Protein AF-A0A3D4UHG5-F1 (afdb_monomer_lite)

Sequence (81 aa):
YIAQPPLYQIIKGKKSTYVLNEGKLDSTLTELGLEGSTLLVRDIENNRLGEEPAVLTEISGNDAARLVRNLTRLSELANIA

Foldseek 3Di:
DDDQPFPDWDDDPPDIDTHRDDVRVVVVVLVVVQVVDKDFDFDPPPDDVPDDTHTPDIAHDVRVVVVVVVVVVVVVVVVVD

Secondary structure (DSSP, 8-state):
------SEEEEETTEEEEESSHHHHHHHHHHHHHTT-EEEEE-SSSPPTTSPPPEEEEEEHHHHHHHHHHHHHHHHHHHT-

Radius of gyration: 18.56 Å; chains: 1; bounding box: 56×39×44 Å

Structure (mmCIF, N/CA/C/O backbone):
data_AF-A0A3D4UHG5-F1
#
_entry.id   AF-A0A3D4UHG5-F1
#
loop_
_atom_site.group_PDB
_atom_site.id
_atom_site.type_symbol
_atom_site.label_atom_id
_atom_site.label_alt_id
_atom_site.label_comp_id
_atom_site.label_asym_id
_atom_site.label_entity_id
_atom_site.label_seq_id
_atom_site.pdbx_PDB_ins_code
_atom_site.Cartn_x
_atom_site.Cartn_y
_atom_site.Car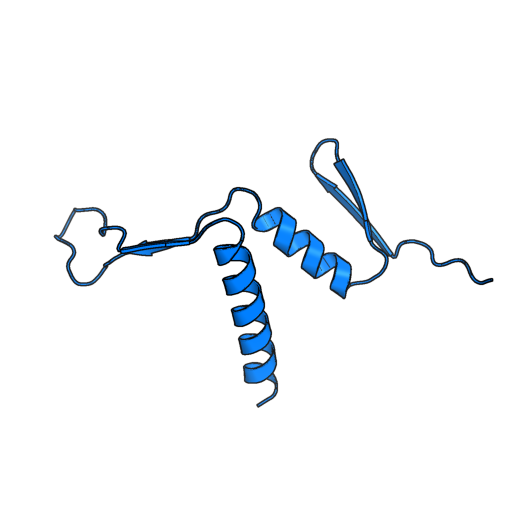tn_z
_atom_site.occupancy
_atom_site.B_iso_or_equiv
_atom_site.auth_seq_id
_atom_site.auth_comp_id
_atom_site.auth_asym_id
_atom_site.auth_atom_id
_atom_site.pdbx_PDB_model_num
ATOM 1 N N . TYR A 1 1 ? -29.095 0.450 23.377 1.00 64.12 1 TYR A N 1
ATOM 2 C CA . TYR A 1 1 ? -27.875 0.764 22.608 1.00 64.12 1 TYR A CA 1
ATOM 3 C C . TYR A 1 1 ? -26.682 0.173 23.336 1.00 64.12 1 TYR A C 1
ATOM 5 O O . TYR A 1 1 ? -26.616 0.330 24.548 1.00 64.12 1 TYR A O 1
ATOM 13 N N . ILE A 1 2 ? -25.799 -0.540 22.633 1.00 74.81 2 ILE A N 1
ATOM 14 C CA . ILE A 1 2 ? -24.567 -1.116 23.197 1.00 74.81 2 ILE A CA 1
ATOM 15 C C . ILE A 1 2 ? -23.401 -0.292 22.652 1.00 74.81 2 ILE A C 1
ATOM 17 O O . ILE A 1 2 ? -23.297 -0.122 21.438 1.00 74.81 2 ILE A O 1
ATOM 21 N N . ALA A 1 3 ? -22.559 0.251 23.532 1.00 80.94 3 ALA A N 1
ATOM 22 C CA . ALA A 1 3 ? -21.351 0.948 23.107 1.00 80.94 3 ALA A CA 1
ATOM 23 C C . ALA A 1 3 ? -20.375 -0.047 22.461 1.00 80.94 3 ALA A C 1
ATOM 25 O O . ALA A 1 3 ? -20.246 -1.178 22.922 1.00 80.94 3 ALA A O 1
ATOM 26 N N . GLN A 1 4 ? -19.688 0.380 21.404 1.00 80.00 4 GLN A N 1
ATOM 27 C CA . GLN A 1 4 ? -18.596 -0.363 20.777 1.00 80.00 4 GLN A CA 1
ATOM 28 C C . GLN A 1 4 ? -17.308 0.427 21.017 1.00 80.00 4 GLN A C 1
ATOM 30 O O . GLN A 1 4 ? -17.030 1.370 20.270 1.00 80.00 4 GLN A O 1
ATOM 35 N N . PRO A 1 5 ? -16.565 0.124 22.096 1.00 78.62 5 PRO A N 1
ATOM 36 C CA . PRO A 1 5 ? -15.267 0.736 22.323 1.00 78.62 5 PRO A CA 1
ATOM 37 C C . PRO A 1 5 ? -14.331 0.410 21.152 1.00 78.62 5 PRO A C 1
ATOM 39 O O . PRO A 1 5 ? -14.388 -0.703 20.623 1.00 78.62 5 PRO A O 1
ATOM 42 N N . PRO A 1 6 ? -13.474 1.350 20.733 1.00 79.00 6 PRO A N 1
ATOM 43 C CA . PRO A 1 6 ? -12.488 1.068 19.705 1.00 79.00 6 PRO A CA 1
ATOM 44 C C . PRO A 1 6 ? -11.509 -0.001 20.182 1.00 79.00 6 PRO A C 1
ATOM 46 O O . PRO A 1 6 ? -11.034 0.041 21.316 1.00 79.00 6 PRO A O 1
ATOM 49 N N . LEU A 1 7 ? -11.214 -0.947 19.295 1.00 85.88 7 LEU A N 1
ATOM 50 C CA . LEU A 1 7 ? -10.318 -2.060 19.584 1.00 85.88 7 LEU A CA 1
ATOM 51 C C . LEU A 1 7 ? -8.847 -1.639 19.469 1.00 85.88 7 LEU A C 1
ATOM 53 O O . LEU A 1 7 ? -8.003 -2.134 20.209 1.00 85.88 7 LEU A O 1
ATOM 57 N N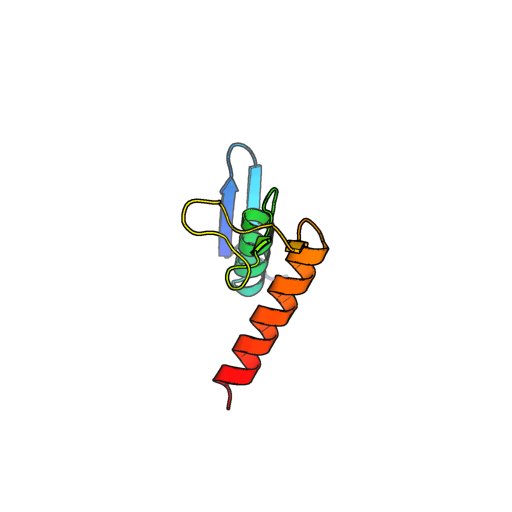 . TYR A 1 8 ? -8.551 -0.683 18.582 1.00 90.06 8 TYR A N 1
ATOM 58 C CA . TYR A 1 8 ? -7.200 -0.187 18.336 1.00 90.06 8 TYR A CA 1
ATOM 59 C C . TYR A 1 8 ? -7.153 1.338 18.192 1.00 90.06 8 TYR A C 1
ATOM 61 O O . TYR A 1 8 ? -8.131 1.991 17.815 1.00 90.06 8 TYR A O 1
ATOM 69 N N . GLN A 1 9 ? -5.967 1.902 18.425 1.00 92.38 9 GLN A N 1
ATOM 70 C CA . GLN A 1 9 ? -5.630 3.286 18.106 1.00 92.38 9 GLN A CA 1
ATOM 71 C C . GLN A 1 9 ? -4.298 3.325 17.352 1.00 92.38 9 GLN A C 1
ATOM 73 O O . GLN A 1 9 ? -3.291 2.814 17.834 1.00 92.38 9 GLN A O 1
ATOM 78 N N . ILE A 1 10 ? -4.288 3.956 16.178 1.00 90.38 10 ILE A N 1
ATOM 79 C CA . ILE A 1 10 ? -3.087 4.166 15.360 1.00 90.38 10 ILE A CA 1
ATOM 80 C C . ILE A 1 10 ? -2.623 5.609 15.541 1.00 90.38 10 ILE A C 1
ATOM 82 O O . ILE A 1 10 ? -3.437 6.530 15.455 1.00 90.38 10 ILE A O 1
ATOM 86 N N . ILE A 1 11 ? -1.320 5.817 15.750 1.00 92.44 11 ILE A N 1
ATOM 87 C CA . ILE A 1 11 ? -0.703 7.143 15.880 1.00 92.44 11 ILE A CA 1
ATOM 88 C C . ILE A 1 11 ? 0.459 7.254 14.879 1.00 92.44 11 ILE A C 1
ATOM 90 O O . ILE A 1 11 ? 1.411 6.482 14.949 1.00 92.44 11 ILE A O 1
ATOM 94 N N . LYS A 1 12 ? 0.394 8.228 13.958 1.00 87.19 12 LYS A N 1
ATOM 95 C CA . LYS A 1 12 ? 1.461 8.565 12.990 1.00 87.19 12 LYS A CA 1
ATOM 96 C C . LYS A 1 12 ? 1.780 10.055 13.108 1.00 87.19 12 LYS A C 1
ATOM 98 O O . LYS A 1 12 ? 1.021 10.915 12.650 1.00 87.19 12 LYS A O 1
ATOM 103 N N . GLY A 1 13 ? 2.899 10.374 13.756 1.00 88.38 13 GLY A N 1
ATOM 104 C CA . GLY A 1 13 ? 3.262 11.754 14.082 1.00 88.38 13 GLY A CA 1
ATOM 105 C C . GLY A 1 13 ? 2.187 12.418 14.945 1.00 88.38 13 GLY A C 1
ATOM 106 O O . GLY A 1 13 ? 1.920 11.975 16.056 1.00 88.38 13 GLY A O 1
ATOM 107 N N . LYS A 1 14 ? 1.551 13.475 14.424 1.00 91.25 14 LYS A N 1
ATOM 108 C CA . LYS A 1 14 ? 0.469 14.200 15.119 1.00 91.25 14 LYS A CA 1
ATOM 109 C C . LYS A 1 14 ? -0.939 13.673 14.809 1.00 91.25 14 LYS A C 1
ATOM 111 O O . LYS A 1 14 ? -1.899 14.143 15.412 1.00 91.25 14 LYS A O 1
ATOM 116 N N . LYS A 1 15 ? -1.093 12.746 13.856 1.00 89.00 15 LYS A N 1
ATOM 117 C CA . LYS A 1 15 ? -2.397 12.173 13.491 1.00 89.00 15 LYS A CA 1
ATOM 118 C C . LYS A 1 15 ? -2.665 10.932 14.342 1.00 89.00 15 LYS A C 1
ATOM 120 O O . LYS A 1 15 ? -1.797 10.069 14.446 1.00 89.00 15 LYS A O 1
ATOM 125 N N . SER A 1 16 ? -3.870 10.831 14.902 1.00 91.69 16 SER A N 1
ATOM 126 C CA . SER A 1 16 ? -4.352 9.622 15.578 1.00 91.69 16 SER A CA 1
ATOM 127 C C . SER A 1 16 ? -5.696 9.187 14.998 1.00 91.69 16 SER A C 1
ATOM 129 O O . SER A 1 16 ? -6.493 10.032 14.595 1.00 91.69 16 SER A O 1
ATOM 131 N N . THR A 1 17 ? -5.927 7.880 14.889 1.00 88.56 17 THR A N 1
ATOM 132 C CA . THR A 1 17 ? -7.172 7.302 14.358 1.00 88.56 17 THR A CA 1
ATOM 133 C C . THR A 1 17 ? -7.572 6.094 15.193 1.00 88.56 17 THR A C 1
ATOM 135 O O . THR A 1 17 ? -6.748 5.214 15.438 1.00 88.56 17 THR A O 1
ATOM 138 N N . TYR A 1 18 ? -8.831 6.047 15.623 1.00 91.12 18 TYR A N 1
ATOM 139 C CA . TYR A 1 18 ? -9.400 4.881 16.293 1.00 91.12 18 TYR A CA 1
ATOM 140 C C . TYR A 1 18 ? -9.944 3.888 15.272 1.00 91.12 18 TYR A C 1
ATOM 142 O O . TYR A 1 18 ? -10.585 4.277 14.295 1.00 91.12 18 TYR A O 1
ATOM 150 N N . VAL A 1 19 ? -9.711 2.605 15.523 1.00 90.00 19 VAL A N 1
ATOM 151 C CA . VAL A 1 19 ? -10.103 1.515 14.636 1.00 90.00 19 VAL A CA 1
ATOM 152 C C . VAL A 1 19 ? -10.899 0.479 15.425 1.00 90.00 19 VAL A C 1
ATOM 154 O O . VAL A 1 19 ? -10.503 0.052 16.507 1.00 90.00 19 VAL A O 1
ATOM 157 N N . LEU A 1 20 ? -12.062 0.108 14.888 1.00 86.69 20 LEU A N 1
ATOM 158 C CA . LEU A 1 20 ? -13.065 -0.697 15.592 1.00 86.69 20 LEU A CA 1
ATOM 159 C C . LEU A 1 20 ? -12.841 -2.213 15.464 1.00 86.69 20 LEU A C 1
ATOM 161 O O . LEU A 1 20 ? -13.343 -2.959 16.295 1.00 86.69 20 LEU A O 1
ATOM 165 N N . ASN A 1 21 ? -12.133 -2.677 14.429 1.00 89.06 21 ASN A N 1
ATOM 166 C CA . ASN A 1 21 ? -11.895 -4.101 14.182 1.00 89.06 21 ASN A CA 1
ATOM 167 C C . ASN A 1 21 ? -10.581 -4.347 13.419 1.00 89.06 21 ASN A C 1
ATOM 169 O O . ASN A 1 21 ? -9.967 -3.415 12.900 1.00 89.06 21 ASN A O 1
ATOM 173 N N . GLU A 1 22 ? -10.179 -5.614 13.348 1.00 87.25 22 GLU A N 1
ATOM 174 C CA . GLU A 1 22 ? -8.927 -6.068 12.732 1.00 87.25 22 GLU A CA 1
ATOM 175 C C . GLU A 1 22 ? -8.880 -5.823 11.215 1.00 87.25 22 GLU A C 1
ATOM 177 O O . GLU A 1 22 ? -7.948 -5.199 10.722 1.00 87.25 22 GLU A O 1
ATOM 182 N N . GLY A 1 23 ? -9.939 -6.150 10.466 1.00 86.94 23 GLY A N 1
ATOM 183 C CA . GLY A 1 23 ? -9.947 -5.910 9.013 1.00 86.94 23 GLY A CA 1
ATOM 184 C C . GLY A 1 23 ? -9.796 -4.427 8.634 1.00 86.94 23 GLY A C 1
ATOM 185 O O . GLY A 1 23 ? -9.145 -4.075 7.643 1.00 86.94 23 GLY A O 1
ATOM 186 N N . LYS A 1 24 ? -10.357 -3.517 9.444 1.00 87.75 24 LYS A N 1
ATOM 187 C CA . LYS A 1 24 ? -10.164 -2.075 9.257 1.00 87.75 24 LYS A CA 1
ATOM 188 C C . LYS A 1 24 ? -8.760 -1.635 9.671 1.00 87.75 24 LYS A C 1
ATOM 190 O O . LYS A 1 24 ? -8.251 -0.687 9.070 1.00 87.75 24 LYS A O 1
ATOM 195 N N . LEU A 1 25 ? -8.139 -2.296 10.647 1.00 89.88 25 LEU A N 1
ATOM 196 C CA . LEU A 1 25 ? -6.751 -2.044 11.039 1.00 89.88 25 LEU A CA 1
ATOM 197 C C . LEU A 1 25 ? -5.820 -2.369 9.871 1.00 89.88 25 LEU A C 1
ATOM 199 O O . LEU A 1 25 ? -5.103 -1.474 9.427 1.00 89.88 25 LEU A O 1
ATOM 203 N N . ASP A 1 26 ? -5.922 -3.569 9.306 1.00 88.75 26 ASP A N 1
ATOM 204 C CA . ASP A 1 26 ? -5.081 -4.020 8.191 1.00 88.75 26 ASP A CA 1
ATOM 205 C C . ASP A 1 26 ? -5.209 -3.115 6.966 1.00 88.75 26 ASP A C 1
ATOM 207 O O . ASP A 1 26 ? -4.213 -2.681 6.378 1.00 88.75 26 ASP A O 1
ATOM 211 N N . SER A 1 27 ? -6.446 -2.744 6.622 1.00 87.56 27 SER A N 1
ATOM 212 C CA . SER A 1 27 ? -6.713 -1.801 5.531 1.00 87.56 27 SER A CA 1
ATOM 213 C C 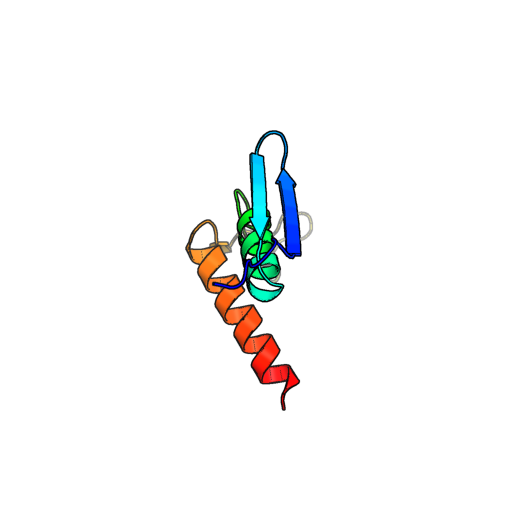. SER A 1 27 ? -6.058 -0.439 5.788 1.00 87.56 27 SER A C 1
ATOM 215 O O . SER A 1 27 ? -5.442 0.136 4.893 1.00 87.56 27 SER A O 1
ATOM 217 N N . THR A 1 28 ? -6.152 0.072 7.022 1.00 90.12 28 THR A N 1
ATOM 218 C CA . THR A 1 28 ? -5.585 1.379 7.390 1.00 90.12 28 THR A CA 1
ATOM 219 C C . THR A 1 28 ? -4.057 1.345 7.365 1.00 90.12 28 THR A C 1
ATOM 221 O O . THR A 1 28 ? -3.428 2.276 6.869 1.00 90.12 28 THR A O 1
ATOM 224 N N . LEU A 1 29 ? -3.441 0.268 7.856 1.00 91.31 29 LEU A N 1
ATOM 225 C CA . LEU A 1 29 ? -1.990 0.085 7.802 1.00 91.31 29 LEU A CA 1
ATOM 226 C C . LEU A 1 29 ? -1.487 -0.024 6.357 1.00 91.31 29 LEU A C 1
ATOM 228 O O . LEU A 1 29 ? -0.473 0.585 6.020 1.00 91.31 29 LEU A O 1
ATOM 232 N N . THR A 1 30 ? -2.228 -0.724 5.495 1.00 90.81 30 THR A N 1
ATOM 233 C CA . THR A 1 30 ? -1.916 -0.837 4.063 1.00 90.81 30 THR A CA 1
ATOM 234 C C . THR A 1 30 ? -1.944 0.530 3.379 1.00 90.81 30 THR A C 1
ATOM 236 O O . THR A 1 30 ? -1.001 0.889 2.679 1.00 90.81 30 THR A O 1
ATOM 239 N N . GLU A 1 31 ? -2.982 1.336 3.617 1.00 89.06 31 GLU A N 1
ATOM 240 C CA . GLU A 1 31 ? -3.068 2.704 3.088 1.00 89.06 31 GLU A CA 1
ATOM 241 C C . GLU A 1 31 ? -1.909 3.583 3.580 1.00 89.06 31 GLU A C 1
ATOM 243 O O . GLU A 1 31 ? -1.275 4.279 2.786 1.00 89.06 31 GLU A O 1
ATOM 248 N N . LEU A 1 32 ? -1.588 3.520 4.877 1.00 91.06 32 LEU A N 1
ATOM 249 C CA . LEU A 1 32 ? -0.498 4.296 5.471 1.00 91.06 32 LEU A CA 1
ATOM 250 C C . LEU A 1 32 ? 0.886 3.898 4.952 1.00 91.06 32 LEU A C 1
ATOM 252 O O . LEU A 1 32 ? 1.762 4.763 4.895 1.00 91.06 32 LEU A O 1
ATOM 256 N N . GLY A 1 33 ? 1.084 2.618 4.630 1.00 90.75 33 GLY A N 1
ATOM 257 C CA . GLY A 1 33 ? 2.316 2.104 4.035 1.00 90.75 33 GLY A CA 1
ATOM 258 C C . GLY A 1 33 ? 2.452 2.458 2.556 1.00 90.75 33 GLY A C 1
ATOM 259 O O . GLY A 1 33 ? 3.565 2.655 2.077 1.00 90.75 33 GLY A O 1
ATOM 260 N N . LEU A 1 34 ? 1.330 2.589 1.843 1.00 93.50 34 LEU A N 1
ATOM 261 C CA . LEU A 1 34 ? 1.327 2.963 0.431 1.00 93.50 34 LEU A CA 1
ATOM 262 C C . LEU A 1 34 ? 1.461 4.471 0.193 1.00 93.50 34 LEU A C 1
ATOM 264 O O . LEU A 1 34 ? 1.886 4.882 -0.889 1.00 93.50 34 LEU A O 1
ATOM 268 N N . GLU A 1 35 ? 1.112 5.294 1.181 1.00 91.50 35 GLU A N 1
ATOM 269 C CA . GLU A 1 35 ? 1.219 6.753 1.123 1.00 91.50 35 GLU A CA 1
ATOM 270 C C . GLU A 1 35 ? 2.656 7.196 0.787 1.00 91.50 35 GLU A C 1
ATOM 272 O O . GLU A 1 35 ? 3.568 7.079 1.604 1.00 91.50 35 GLU A O 1
ATOM 277 N N . GLY A 1 36 ? 2.853 7.732 -0.423 1.00 91.56 36 GLY A N 1
ATOM 278 C CA . GLY A 1 36 ? 4.161 8.195 -0.904 1.00 91.56 36 GLY A CA 1
ATOM 279 C C . GLY A 1 36 ? 5.102 7.085 -1.388 1.00 91.56 36 GLY A C 1
ATOM 280 O O . GLY A 1 36 ? 6.281 7.354 -1.601 1.00 91.56 36 GLY A O 1
ATOM 281 N N . SER A 1 37 ? 4.603 5.858 -1.561 1.00 95.06 37 SER A N 1
ATOM 282 C CA . SER A 1 37 ? 5.375 4.732 -2.095 1.00 95.06 37 SER A CA 1
ATOM 283 C C . SER A 1 37 ? 5.209 4.566 -3.611 1.00 95.06 37 SER A C 1
ATOM 285 O O . SER A 1 37 ? 4.172 4.916 -4.187 1.00 95.06 37 SER A O 1
ATOM 287 N N . THR A 1 38 ? 6.228 3.974 -4.234 1.00 96.31 38 THR A N 1
ATOM 288 C CA . THR A 1 38 ? 6.271 3.661 -5.664 1.00 96.31 38 THR A CA 1
ATOM 289 C C . THR A 1 38 ? 6.908 2.288 -5.873 1.00 96.31 38 THR A C 1
ATOM 291 O O . THR A 1 38 ? 7.980 2.009 -5.335 1.00 96.31 38 THR A O 1
ATOM 294 N N . LEU A 1 39 ? 6.278 1.448 -6.693 1.00 95.50 39 LEU A N 1
ATOM 295 C CA . LEU A 1 39 ? 6.836 0.189 -7.178 1.00 95.50 39 LEU A CA 1
ATOM 296 C C . LEU A 1 39 ? 7.514 0.410 -8.536 1.00 95.50 39 LEU A C 1
ATOM 298 O O . LEU A 1 39 ? 6.871 0.850 -9.488 1.00 95.50 39 LEU A O 1
ATOM 302 N N . LEU A 1 40 ? 8.799 0.063 -8.629 1.00 96.38 40 LEU A N 1
ATOM 303 C CA . LEU A 1 40 ? 9.577 0.110 -9.867 1.00 96.38 40 LEU A CA 1
ATOM 304 C C . LEU A 1 40 ? 9.790 -1.307 -10.402 1.00 96.38 40 LEU A C 1
ATOM 306 O O . LEU A 1 40 ? 10.423 -2.131 -9.743 1.00 96.38 40 LEU A O 1
ATOM 310 N N . VAL A 1 41 ? 9.299 -1.574 -11.609 1.00 95.12 41 VAL A N 1
ATOM 311 C CA . VAL A 1 41 ? 9.593 -2.800 -12.359 1.00 95.12 41 VAL A CA 1
ATOM 312 C C . VAL A 1 41 ? 10.785 -2.514 -13.259 1.00 95.12 41 VAL A C 1
ATOM 314 O O . VAL A 1 41 ? 10.737 -1.575 -14.055 1.00 95.12 41 VAL A O 1
ATOM 317 N N . ARG A 1 42 ? 11.858 -3.295 -13.129 1.00 94.88 42 ARG A N 1
ATOM 318 C CA . ARG A 1 42 ? 13.111 -3.087 -13.864 1.00 94.88 42 ARG A CA 1
ATOM 319 C C . ARG A 1 42 ? 13.437 -4.259 -14.784 1.00 94.88 42 ARG A C 1
ATOM 321 O O . ARG A 1 42 ? 13.132 -5.400 -14.449 1.00 94.88 42 ARG A O 1
ATOM 328 N N . ASP A 1 43 ? 14.077 -3.962 -15.910 1.00 93.88 43 ASP A N 1
ATOM 329 C CA . ASP A 1 43 ? 14.574 -4.962 -16.856 1.00 93.88 43 ASP A CA 1
ATOM 330 C C . ASP A 1 43 ? 15.933 -5.494 -16.404 1.00 93.88 43 ASP A C 1
ATOM 332 O O . ASP A 1 43 ? 16.966 -4.851 -16.596 1.00 93.88 43 ASP A O 1
ATOM 336 N N . ILE A 1 44 ? 15.918 -6.665 -15.775 1.00 90.19 44 ILE A N 1
ATOM 337 C CA . ILE A 1 44 ? 17.139 -7.337 -15.323 1.00 90.19 44 ILE A CA 1
ATOM 338 C C . ILE A 1 44 ? 17.812 -8.158 -16.429 1.00 90.19 44 ILE A C 1
ATOM 340 O O . ILE A 1 44 ? 18.994 -8.463 -16.305 1.00 90.19 44 ILE A O 1
ATOM 344 N N . GLU A 1 45 ? 17.091 -8.498 -17.500 1.00 89.44 45 GLU A N 1
ATOM 345 C CA . GLU A 1 45 ? 17.564 -9.412 -18.546 1.00 89.44 45 GLU A CA 1
ATOM 346 C C . GLU A 1 45 ? 18.396 -8.672 -19.597 1.00 89.44 45 GLU A C 1
ATOM 348 O O . GLU A 1 45 ? 19.443 -9.155 -20.023 1.00 89.44 45 GLU A O 1
ATOM 353 N N . ASN A 1 46 ? 17.973 -7.468 -19.993 1.00 86.88 46 ASN A N 1
ATOM 354 C CA . ASN A 1 46 ? 18.665 -6.671 -21.013 1.00 86.88 46 ASN A CA 1
ATOM 355 C C . ASN A 1 46 ? 19.682 -5.678 -20.430 1.00 86.88 46 ASN A C 1
ATOM 357 O O . ASN A 1 46 ? 20.073 -4.716 -21.098 1.00 86.88 46 ASN A O 1
ATOM 361 N N . ASN A 1 47 ? 20.111 -5.881 -19.183 1.00 86.31 47 ASN A N 1
ATOM 362 C CA . ASN A 1 47 ? 21.005 -4.956 -18.503 1.00 86.31 47 ASN A CA 1
ATOM 363 C C . ASN A 1 47 ? 22.486 -5.228 -18.818 1.00 86.31 47 ASN A C 1
ATOM 365 O O . ASN A 1 47 ? 22.936 -6.373 -18.882 1.00 86.31 47 ASN A O 1
ATOM 369 N N . ARG A 1 48 ? 23.278 -4.163 -18.973 1.00 83.88 48 ARG A N 1
ATOM 370 C CA . ARG A 1 48 ? 24.733 -4.282 -19.126 1.00 83.88 48 ARG A CA 1
ATOM 371 C C . ARG A 1 48 ? 25.389 -4.492 -17.766 1.00 83.88 48 ARG A C 1
ATOM 373 O O . ARG A 1 48 ? 24.981 -3.915 -16.761 1.00 83.88 48 ARG A O 1
ATOM 380 N N . LEU A 1 49 ? 26.447 -5.302 -17.737 1.00 83.75 49 LEU A N 1
ATOM 381 C CA . LEU A 1 49 ? 27.190 -5.569 -16.508 1.00 83.75 49 LEU A CA 1
ATOM 382 C C . LEU A 1 49 ? 27.776 -4.261 -15.948 1.00 83.75 49 LEU A C 1
ATOM 384 O O . LEU A 1 49 ? 28.591 -3.617 -16.604 1.00 83.75 49 LEU A O 1
ATOM 388 N N . GLY A 1 50 ? 27.368 -3.896 -14.731 1.00 84.56 50 GLY A N 1
ATOM 389 C CA . GLY A 1 50 ? 27.800 -2.669 -14.054 1.00 84.56 50 GLY A CA 1
ATOM 390 C C . GLY A 1 50 ? 26.883 -1.453 -14.246 1.00 84.56 50 GLY A C 1
ATOM 391 O O . GLY A 1 50 ? 27.170 -0.410 -13.665 1.00 84.56 50 GLY A O 1
ATOM 392 N N . GLU A 1 51 ? 25.790 -1.572 -15.006 1.00 89.12 51 GLU A N 1
ATOM 393 C CA . GLU A 1 51 ? 24.751 -0.538 -15.119 1.00 89.12 51 GLU A CA 1
ATOM 394 C C . GLU A 1 51 ? 23.542 -0.866 -14.219 1.00 89.12 51 GLU A C 1
ATOM 396 O O . GLU A 1 51 ? 23.295 -2.024 -13.875 1.00 89.12 51 GLU A O 1
ATOM 401 N N . GLU A 1 52 ? 22.789 0.156 -13.805 1.00 88.44 52 GLU A N 1
ATOM 402 C CA . GLU A 1 52 ? 21.518 -0.026 -13.092 1.00 88.44 52 GLU A CA 1
ATOM 403 C C . GLU A 1 52 ? 20.425 -0.476 -14.081 1.00 88.44 52 GLU A C 1
ATOM 405 O O . GLU A 1 52 ? 20.205 0.219 -15.078 1.00 88.44 52 GLU A O 1
ATOM 410 N N . PRO A 1 53 ? 19.694 -1.575 -13.804 1.00 92.75 53 PRO A N 1
ATOM 411 C CA . PRO A 1 53 ? 18.598 -2.047 -14.645 1.00 92.75 53 PRO A CA 1
ATOM 412 C C . PRO A 1 53 ? 17.593 -0.941 -14.987 1.00 92.75 53 PRO A C 1
ATOM 414 O O . PRO A 1 53 ? 17.076 -0.254 -14.092 1.00 92.75 53 PRO A O 1
ATOM 417 N N . ALA A 1 54 ? 17.281 -0.793 -16.276 1.00 92.31 54 ALA A N 1
ATOM 418 C CA . ALA A 1 54 ? 16.338 0.210 -16.758 1.00 92.31 54 ALA A CA 1
ATOM 419 C C . ALA A 1 54 ? 14.945 -0.002 -16.141 1.00 92.31 54 ALA A C 1
ATOM 421 O O . ALA A 1 54 ? 14.458 -1.128 -16.045 1.00 92.31 54 ALA A O 1
ATOM 422 N N . VAL A 1 55 ? 14.288 1.083 -15.724 1.00 96.19 55 VAL A N 1
ATOM 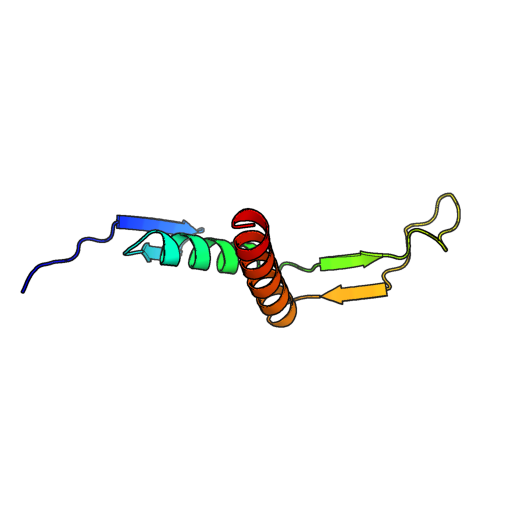423 C CA . VAL A 1 55 ? 12.907 1.031 -15.223 1.00 96.19 55 VAL A CA 1
ATOM 424 C C . VAL A 1 55 ? 11.962 0.854 -16.411 1.00 96.19 55 VAL A C 1
ATOM 426 O O . VAL A 1 55 ? 11.878 1.722 -17.275 1.00 96.19 55 VAL A O 1
ATOM 429 N N . LEU A 1 56 ? 11.243 -0.266 -16.441 1.00 95.69 56 LEU A N 1
ATOM 430 C CA . LEU A 1 56 ? 10.223 -0.578 -17.443 1.00 95.69 56 LEU A CA 1
ATOM 431 C C . LEU A 1 56 ? 8.878 0.047 -17.097 1.00 95.69 56 LEU A C 1
ATOM 433 O O . LEU A 1 56 ? 8.118 0.453 -17.974 1.00 95.69 56 LEU A O 1
ATOM 437 N N . THR A 1 57 ? 8.532 0.051 -15.813 1.00 95.81 57 THR A N 1
ATOM 438 C CA . THR A 1 57 ? 7.231 0.529 -15.350 1.00 95.81 57 THR A CA 1
ATOM 439 C C . THR A 1 57 ? 7.346 1.067 -13.939 1.00 95.81 57 THR A C 1
ATOM 441 O O . THR A 1 57 ? 8.044 0.510 -13.092 1.00 95.81 57 THR A O 1
ATOM 444 N N . GLU A 1 58 ? 6.612 2.141 -13.695 1.00 97.19 58 GLU A N 1
ATOM 445 C CA . GLU A 1 58 ? 6.430 2.743 -12.388 1.00 97.19 58 GLU A CA 1
ATOM 446 C C . GLU A 1 58 ? 4.954 2.638 -12.003 1.00 97.19 58 GLU A C 1
ATOM 448 O O . GLU A 1 58 ? 4.076 3.013 -12.780 1.00 97.19 58 GLU A O 1
ATOM 453 N N . ILE A 1 59 ? 4.674 2.105 -10.814 1.00 96.88 59 ILE A N 1
ATOM 454 C CA . ILE A 1 59 ? 3.316 1.946 -10.294 1.00 96.88 59 ILE A CA 1
ATOM 455 C C . ILE A 1 59 ? 3.241 2.667 -8.953 1.00 96.88 59 ILE A C 1
ATOM 457 O O . ILE A 1 59 ? 3.903 2.285 -7.989 1.00 96.88 59 ILE A O 1
ATOM 461 N N . SER A 1 60 ? 2.420 3.708 -8.879 1.00 95.81 60 SER A N 1
ATOM 462 C CA . SER A 1 60 ? 2.285 4.553 -7.693 1.00 95.81 60 SER A CA 1
ATOM 463 C C . SER A 1 60 ? 0.828 4.956 -7.459 1.00 95.81 60 SER A C 1
ATOM 465 O O . SER A 1 60 ? -0.072 4.654 -8.251 1.00 95.81 60 SER A O 1
ATOM 467 N N . GLY A 1 61 ? 0.563 5.590 -6.316 1.00 93.50 61 GLY A N 1
ATOM 468 C CA . GLY A 1 61 ? -0.754 6.139 -5.991 1.00 93.50 61 GLY A CA 1
ATOM 469 C C . GLY A 1 61 ? -1.890 5.106 -6.046 1.00 93.50 61 GLY A C 1
ATOM 470 O O . GLY A 1 61 ? -1.813 4.031 -5.449 1.00 93.50 61 GLY A O 1
ATOM 471 N N . ASN A 1 62 ? -2.979 5.442 -6.746 1.00 93.12 62 ASN A N 1
ATOM 472 C CA . ASN A 1 62 ? -4.174 4.590 -6.813 1.00 93.12 62 ASN A CA 1
ATOM 473 C C . ASN A 1 62 ? -3.910 3.256 -7.526 1.00 93.12 62 ASN A C 1
ATOM 475 O O . ASN A 1 62 ? -4.518 2.247 -7.170 1.00 93.12 62 ASN A O 1
ATOM 479 N N . ASP A 1 63 ? -2.997 3.228 -8.494 1.00 94.69 63 ASP A N 1
ATOM 480 C CA . ASP A 1 63 ? -2.671 1.999 -9.215 1.00 94.69 63 ASP A CA 1
ATOM 481 C C . ASP A 1 63 ? -1.898 1.030 -8.320 1.00 94.69 63 ASP A C 1
ATOM 483 O O . ASP A 1 63 ? -2.226 -0.156 -8.283 1.00 94.69 63 ASP A O 1
ATOM 487 N N . ALA A 1 64 ? -0.983 1.537 -7.486 1.00 94.44 64 ALA A N 1
ATOM 488 C CA . ALA A 1 64 ? -0.334 0.736 -6.447 1.00 94.44 64 ALA A CA 1
ATOM 489 C C . ALA A 1 64 ? -1.358 0.201 -5.431 1.00 94.44 64 ALA A C 1
ATOM 491 O O . ALA A 1 64 ? -1.344 -0.981 -5.086 1.00 94.44 64 ALA A O 1
ATOM 492 N N . ALA A 1 65 ? -2.319 1.033 -5.017 1.00 92.06 65 ALA A N 1
ATOM 493 C CA . ALA A 1 65 ? -3.390 0.604 -4.121 1.00 92.06 65 ALA A CA 1
ATOM 494 C C . ALA A 1 65 ? -4.288 -0.481 -4.745 1.00 92.06 65 ALA A C 1
ATOM 496 O O . ALA A 1 65 ? -4.695 -1.421 -4.062 1.00 92.06 65 ALA A O 1
ATOM 497 N N . ARG A 1 66 ? -4.600 -0.380 -6.044 1.00 93.88 66 ARG A N 1
ATOM 498 C CA . ARG A 1 66 ? -5.340 -1.412 -6.792 1.00 93.88 66 ARG A CA 1
ATOM 499 C C . ARG A 1 66 ? -4.546 -2.710 -6.888 1.00 93.88 66 ARG A C 1
ATOM 501 O O . ARG A 1 66 ? -5.117 -3.773 -6.650 1.00 93.88 66 ARG A O 1
ATOM 508 N N . LEU A 1 67 ? -3.256 -2.616 -7.200 1.00 94.56 67 LEU A N 1
ATOM 509 C CA . LEU A 1 67 ? -2.358 -3.759 -7.308 1.00 94.56 67 LEU A CA 1
ATOM 510 C C . LEU A 1 67 ? -2.293 -4.538 -5.992 1.00 94.56 67 LEU A C 1
ATOM 512 O O . LEU A 1 67 ? -2.559 -5.737 -5.994 1.00 94.56 67 LEU A O 1
ATOM 516 N N . VAL A 1 68 ? -2.025 -3.860 -4.871 1.00 93.69 68 VAL A N 1
ATOM 517 C CA . VAL A 1 68 ? -1.942 -4.511 -3.555 1.00 93.69 68 VAL A CA 1
ATOM 518 C C . VAL A 1 68 ? -3.249 -5.209 -3.199 1.00 93.69 68 VAL A C 1
ATOM 520 O O . VAL A 1 68 ? -3.218 -6.383 -2.852 1.00 93.69 68 VAL A O 1
ATOM 523 N N . ARG A 1 69 ? -4.408 -4.559 -3.380 1.00 92.00 69 ARG A N 1
ATOM 524 C CA . ARG A 1 69 ? -5.708 -5.204 -3.115 1.00 92.00 69 ARG A CA 1
ATOM 525 C C . ARG A 1 69 ? -5.908 -6.487 -3.922 1.00 92.00 69 ARG A C 1
ATOM 527 O O . ARG A 1 69 ? -6.394 -7.479 -3.384 1.00 92.00 69 ARG A O 1
ATOM 534 N N . ASN A 1 70 ? -5.547 -6.469 -5.204 1.00 94.81 70 ASN A N 1
ATOM 535 C CA . ASN A 1 70 ? -5.684 -7.641 -6.065 1.00 94.81 70 ASN A CA 1
ATOM 536 C C . ASN A 1 70 ? -4.716 -8.761 -5.659 1.00 94.81 70 ASN A C 1
ATOM 538 O O . ASN A 1 70 ? -5.124 -9.919 -5.635 1.00 94.81 70 ASN A O 1
ATOM 542 N N . LEU A 1 71 ? -3.469 -8.431 -5.306 1.00 93.81 71 LEU A N 1
ATOM 543 C CA . LEU A 1 71 ? -2.474 -9.407 -4.851 1.00 93.81 71 LEU A CA 1
ATOM 544 C C . LEU A 1 71 ? -2.836 -10.017 -3.494 1.00 93.81 71 LEU A C 1
ATOM 546 O O . LEU A 1 71 ? -2.696 -11.225 -3.324 1.00 93.81 71 LEU A O 1
ATOM 550 N N . THR A 1 72 ? -3.357 -9.225 -2.554 1.00 91.19 72 THR A N 1
ATOM 551 C CA . THR A 1 72 ? -3.859 -9.730 -1.268 1.00 91.19 72 THR A CA 1
ATOM 552 C C . THR A 1 72 ? -5.000 -10.716 -1.488 1.00 91.19 72 THR A C 1
ATOM 554 O O . THR A 1 72 ? -4.936 -11.840 -1.002 1.00 91.19 72 THR A O 1
ATOM 557 N N . ARG A 1 73 ? -5.990 -10.353 -2.314 1.00 91.94 73 ARG A N 1
ATOM 558 C CA . ARG A 1 73 ? -7.104 -11.249 -2.650 1.00 91.94 73 ARG A CA 1
ATOM 559 C C . ARG A 1 73 ? -6.640 -12.519 -3.366 1.00 91.94 73 ARG A C 1
ATOM 561 O O . ARG A 1 73 ? -7.183 -13.593 -3.129 1.00 91.94 73 ARG A O 1
ATOM 568 N N . LEU A 1 74 ? -5.655 -12.408 -4.257 1.00 95.75 74 LEU A N 1
ATOM 569 C CA . LEU A 1 74 ? -5.069 -13.567 -4.929 1.00 95.75 74 LEU A CA 1
ATOM 570 C C . LEU A 1 74 ? -4.371 -14.495 -3.926 1.00 95.75 74 LEU A C 1
ATOM 572 O O . LEU A 1 74 ? -4.559 -15.704 -4.002 1.00 95.75 74 LEU A O 1
ATOM 576 N N . SER A 1 75 ? -3.610 -13.935 -2.982 1.00 92.56 75 SER A N 1
ATOM 577 C CA . SER A 1 75 ? -2.941 -14.683 -1.910 1.00 92.56 75 SER A CA 1
ATOM 578 C C . SER A 1 75 ? -3.942 -15.423 -1.020 1.00 92.56 75 SER A C 1
ATOM 580 O O . SER A 1 75 ? -3.764 -16.605 -0.735 1.00 92.56 75 SER A O 1
ATOM 582 N N . GLU A 1 76 ? -5.038 -14.762 -0.639 1.00 91.50 76 GLU A N 1
ATOM 583 C CA . GLU A 1 76 ? -6.129 -15.386 0.117 1.00 91.50 76 GLU A CA 1
ATOM 584 C C . GLU A 1 76 ? -6.721 -16.581 -0.637 1.00 91.50 76 GLU A C 1
ATOM 586 O O . GLU A 1 76 ? -6.851 -17.660 -0.071 1.00 91.50 76 GLU A O 1
ATOM 591 N N . LEU A 1 77 ? -7.033 -16.418 -1.927 1.00 95.31 77 LEU A N 1
ATOM 592 C CA . LEU A 1 77 ? -7.591 -17.496 -2.747 1.00 95.31 77 LEU A CA 1
ATOM 593 C C . LEU A 1 77 ? -6.608 -18.656 -2.948 1.00 95.31 77 LEU A C 1
ATOM 595 O O . LEU A 1 77 ? -7.026 -19.810 -2.928 1.00 95.31 77 LEU A O 1
ATOM 599 N N . ALA A 1 78 ? -5.322 -18.360 -3.137 1.00 94.81 78 ALA A N 1
ATOM 600 C CA . ALA A 1 78 ? -4.289 -19.370 -3.342 1.00 94.81 78 ALA A CA 1
ATOM 601 C C . ALA A 1 78 ? -4.022 -20.208 -2.082 1.00 94.81 78 ALA A C 1
ATOM 603 O O . ALA A 1 78 ? -3.747 -21.394 -2.201 1.00 94.81 78 ALA A O 1
ATOM 604 N N . AS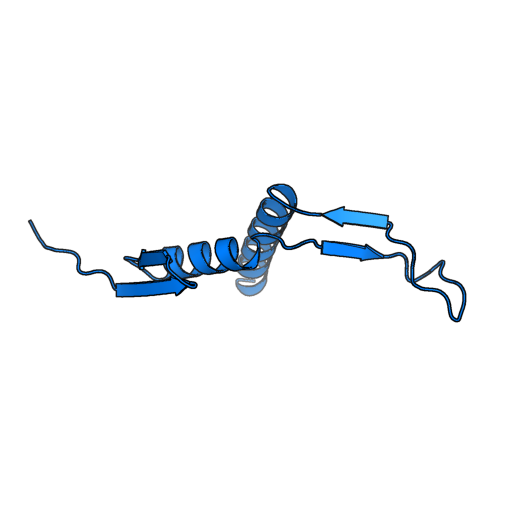N A 1 79 ? -4.136 -19.616 -0.890 1.00 89.19 79 ASN A N 1
ATOM 605 C CA . ASN A 1 79 ? -3.926 -20.315 0.383 1.00 89.19 79 ASN A CA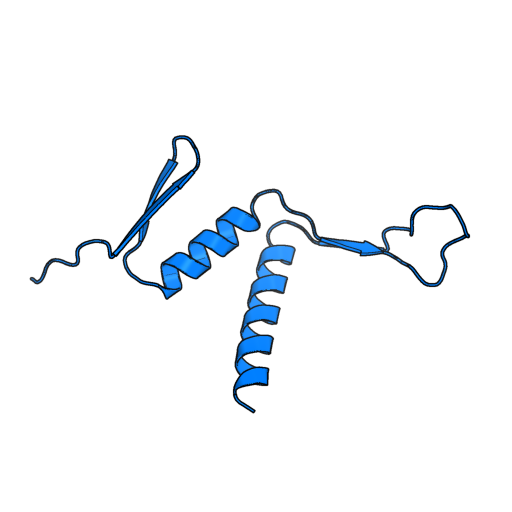 1
ATOM 606 C C . ASN A 1 79 ? -5.141 -21.136 0.853 1.00 89.19 79 ASN A C 1
ATOM 608 O O . ASN A 1 79 ? -5.033 -21.875 1.829 1.00 89.19 79 ASN A O 1
ATOM 612 N N . ILE A 1 80 ? -6.301 -20.988 0.205 1.00 77.06 80 ILE A N 1
ATOM 613 C CA . ILE A 1 80 ? -7.509 -21.780 0.491 1.00 77.06 80 ILE A CA 1
ATOM 614 C C . ILE A 1 80 ? -7.525 -23.097 -0.322 1.00 77.06 80 ILE A C 1
ATOM 616 O O . ILE A 1 80 ? -8.315 -23.987 -0.005 1.00 77.06 80 ILE A O 1
ATOM 620 N N . ALA A 1 81 ? -6.670 -23.230 -1.346 1.00 49.12 81 ALA A N 1
ATOM 621 C CA . ALA A 1 81 ? -6.593 -24.386 -2.247 1.00 49.12 81 ALA A CA 1
ATOM 622 C C . ALA A 1 81 ? -5.582 -25.454 -1.799 1.00 49.12 81 ALA A C 1
ATOM 624 O O . ALA A 1 81 ? -4.509 -25.085 -1.273 1.00 49.12 81 ALA A O 1
#

pLDDT: mean 89.64, std 7.13, range [49.12, 97.19]